Protein AF-A0A2R6BG88-F1 (afdb_monomer_lite)

Structure (mmCIF, N/CA/C/O backbone):
data_AF-A0A2R6BG88-F1
#
_entry.id   AF-A0A2R6BG88-F1
#
loop_
_atom_site.group_PDB
_atom_site.id
_atom_site.type_symbol
_atom_site.label_atom_id
_atom_site.label_alt_id
_atom_site.label_comp_id
_atom_site.label_asym_id
_atom_site.label_entity_id
_atom_site.label_seq_id
_atom_site.pdbx_PDB_ins_code
_atom_site.Cartn_x
_atom_site.Cartn_y
_atom_site.Cartn_z
_atom_site.occupancy
_atom_site.B_iso_or_equiv
_atom_site.auth_seq_id
_atom_site.auth_comp_id
_atom_site.auth_asym_id
_atom_site.auth_atom_id
_atom_site.pdbx_PDB_model_num
ATOM 1 N N . GLY A 1 1 ? 5.058 7.938 5.511 1.00 65.56 1 GLY A N 1
ATOM 2 C CA . GLY A 1 1 ? 4.082 7.471 4.508 1.00 65.56 1 GLY A CA 1
ATOM 3 C C . GLY A 1 1 ? 4.561 7.803 3.113 1.00 65.56 1 GLY A C 1
ATOM 4 O O . GLY A 1 1 ? 5.109 6.931 2.459 1.00 65.56 1 GLY A O 1
ATOM 5 N N . LEU A 1 2 ? 4.436 9.067 2.698 1.00 74.00 2 LEU A N 1
ATOM 6 C CA . LEU A 1 2 ? 4.851 9.522 1.364 1.00 74.00 2 LEU A CA 1
ATOM 7 C C . LEU A 1 2 ? 6.347 9.305 1.082 1.00 74.00 2 LEU A C 1
ATOM 9 O O . LEU A 1 2 ? 6.690 8.763 0.042 1.00 74.00 2 LEU A O 1
ATOM 13 N N . SER A 1 3 ? 7.223 9.651 2.032 1.00 81.00 3 SER A N 1
ATOM 14 C CA . SER A 1 3 ? 8.673 9.442 1.904 1.00 81.00 3 SER A CA 1
ATOM 15 C C . SER A 1 3 ? 9.033 7.980 1.636 1.00 81.00 3 SER A C 1
ATOM 17 O O . SER A 1 3 ? 9.751 7.699 0.690 1.00 81.00 3 SER A O 1
ATOM 19 N N . ILE A 1 4 ? 8.463 7.054 2.413 1.00 83.00 4 ILE A N 1
ATOM 20 C CA . ILE A 1 4 ? 8.649 5.605 2.243 1.00 83.00 4 ILE A CA 1
ATOM 21 C C . ILE A 1 4 ? 8.152 5.152 0.867 1.00 83.00 4 ILE A C 1
ATOM 23 O O . ILE A 1 4 ? 8.807 4.348 0.220 1.00 83.00 4 ILE A O 1
ATOM 27 N N . GLY A 1 5 ? 7.017 5.676 0.399 1.00 79.19 5 GLY A N 1
ATOM 28 C CA . GLY A 1 5 ? 6.473 5.285 -0.900 1.00 79.19 5 GLY A CA 1
ATOM 29 C C . GLY A 1 5 ? 7.275 5.796 -2.096 1.00 79.19 5 GLY A C 1
ATOM 30 O O . GLY A 1 5 ? 7.352 5.110 -3.110 1.00 79.19 5 GLY A O 1
ATOM 31 N N . LEU A 1 6 ? 7.892 6.973 -1.968 1.00 83.44 6 LEU A N 1
ATOM 32 C CA . LEU A 1 6 ? 8.732 7.563 -3.012 1.00 83.44 6 LEU A CA 1
ATOM 33 C C . LEU A 1 6 ? 10.145 6.975 -3.050 1.00 83.44 6 LEU A C 1
ATOM 35 O O . LEU A 1 6 ? 10.789 7.044 -4.089 1.00 83.44 6 LEU A O 1
ATOM 39 N N . THR A 1 7 ? 10.639 6.411 -1.946 1.00 90.62 7 THR A N 1
ATOM 40 C CA . THR A 1 7 ? 11.979 5.809 -1.894 1.00 90.62 7 THR A CA 1
ATOM 41 C C . THR A 1 7 ? 11.969 4.289 -1.995 1.00 90.62 7 THR A C 1
ATOM 43 O O . THR A 1 7 ? 13.024 3.701 -2.214 1.00 90.62 7 THR A O 1
ATOM 46 N N . ASN A 1 8 ? 10.813 3.632 -1.852 1.00 89.12 8 ASN A N 1
ATOM 47 C CA . ASN A 1 8 ? 10.720 2.180 -1.947 1.00 89.12 8 ASN A CA 1
ATOM 48 C C . ASN A 1 8 ? 10.847 1.717 -3.415 1.00 89.12 8 ASN A C 1
ATOM 50 O O . ASN A 1 8 ? 9.919 1.927 -4.205 1.00 89.12 8 ASN A O 1
ATOM 54 N N . PRO A 1 9 ? 11.941 1.025 -3.787 1.00 88.88 9 PRO A N 1
ATOM 55 C CA . PRO A 1 9 ? 12.185 0.618 -5.168 1.00 88.88 9 PRO A CA 1
ATOM 56 C C . PRO A 1 9 ? 11.136 -0.368 -5.695 1.00 88.88 9 PRO A C 1
ATOM 58 O O . PRO A 1 9 ? 10.808 -0.319 -6.877 1.00 88.88 9 PRO A O 1
ATOM 61 N N . LEU A 1 10 ? 10.553 -1.218 -4.840 1.00 88.94 10 LEU A N 1
ATOM 62 C CA . LEU A 1 10 ? 9.489 -2.145 -5.249 1.00 88.94 10 LEU A CA 1
ATOM 63 C C . LEU A 1 10 ? 8.203 -1.400 -5.608 1.00 88.94 10 LEU A C 1
ATOM 65 O O . LEU A 1 10 ? 7.522 -1.751 -6.568 1.00 88.94 10 LEU A O 1
ATOM 69 N N . GLN A 1 11 ? 7.886 -0.350 -4.852 1.00 87.25 11 GLN A N 1
ATOM 70 C CA . GLN A 1 11 ? 6.708 0.469 -5.107 1.00 87.25 11 GLN A CA 1
ATOM 71 C C . GLN A 1 11 ? 6.867 1.264 -6.404 1.00 87.25 11 GLN A C 1
ATOM 73 O O . GLN A 1 11 ? 5.954 1.271 -7.228 1.00 87.25 11 GLN A O 1
ATOM 78 N N . ILE A 1 12 ? 8.035 1.873 -6.622 1.00 89.81 12 ILE A N 1
ATOM 79 C CA . ILE A 1 12 ? 8.361 2.544 -7.888 1.00 89.81 12 ILE A CA 1
ATOM 80 C C . ILE A 1 12 ? 8.312 1.543 -9.050 1.00 89.81 12 ILE A C 1
ATOM 82 O O . ILE A 1 12 ? 7.666 1.806 -10.063 1.00 89.81 12 ILE A O 1
ATOM 86 N N . GLY A 1 13 ? 8.944 0.378 -8.890 1.00 90.81 13 GLY A N 1
ATOM 87 C CA . GLY A 1 13 ? 8.981 -0.675 -9.903 1.00 90.81 13 GLY A CA 1
ATOM 88 C C . GLY A 1 13 ? 7.591 -1.165 -10.300 1.00 90.81 13 GLY A C 1
ATOM 89 O O . GLY A 1 13 ? 7.321 -1.328 -11.487 1.00 90.81 13 GLY A O 1
ATOM 90 N N . TRP A 1 14 ? 6.676 -1.319 -9.340 1.00 89.81 14 TRP A N 1
ATOM 91 C CA . TRP A 1 14 ? 5.288 -1.683 -9.625 1.00 89.81 14 TRP A CA 1
ATOM 92 C C . TRP A 1 14 ? 4.577 -0.629 -10.481 1.00 89.81 14 TRP A C 1
ATOM 94 O O . TRP A 1 14 ? 3.915 -0.978 -11.457 1.00 89.81 14 TRP A O 1
ATOM 104 N N . TRP A 1 15 ? 4.747 0.658 -10.167 1.00 89.38 15 TRP A N 1
ATOM 105 C CA . TRP A 1 15 ? 4.162 1.741 -10.964 1.00 89.38 15 TRP A CA 1
ATOM 106 C C . TRP A 1 15 ? 4.737 1.810 -12.375 1.00 89.38 15 TRP A C 1
ATOM 108 O O . TRP A 1 15 ? 3.997 2.091 -13.313 1.00 89.38 15 TRP A O 1
ATOM 118 N N . LEU A 1 16 ? 6.025 1.522 -12.547 1.00 90.00 16 LEU A N 1
ATOM 119 C CA . LEU A 1 16 ? 6.624 1.430 -13.875 1.00 90.00 16 LEU A CA 1
ATOM 120 C C . LEU A 1 16 ? 6.084 0.218 -14.643 1.00 90.00 16 LEU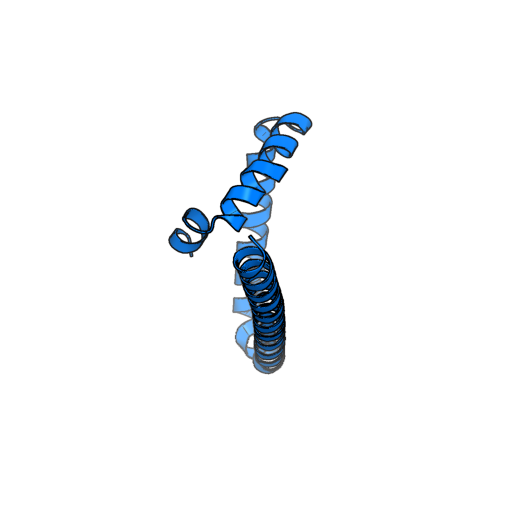 A C 1
ATOM 122 O O . LEU A 1 16 ? 5.657 0.362 -15.782 1.00 90.00 16 LEU A O 1
ATOM 126 N N . ALA A 1 17 ? 6.043 -0.960 -14.021 1.00 92.69 17 ALA A N 1
ATOM 127 C CA . ALA A 1 17 ? 5.606 -2.184 -14.686 1.00 92.69 17 ALA A CA 1
ATOM 128 C C . ALA A 1 17 ? 4.112 -2.156 -15.035 1.00 92.69 17 ALA A C 1
ATOM 130 O O . ALA A 1 17 ? 3.734 -2.402 -16.174 1.00 92.69 17 ALA A O 1
ATOM 131 N N . VAL A 1 18 ? 3.258 -1.841 -14.063 1.00 90.69 18 VAL A N 1
ATOM 132 C CA . VAL A 1 18 ? 1.799 -1.897 -14.217 1.00 90.69 18 VAL A CA 1
ATOM 133 C C . VAL A 1 18 ? 1.248 -0.569 -14.716 1.00 90.69 18 VAL A C 1
ATOM 135 O O . VAL A 1 18 ? 0.401 -0.547 -15.604 1.00 90.69 18 VAL A O 1
ATOM 138 N N . GLY A 1 19 ? 1.733 0.553 -14.183 1.00 88.44 19 GLY A N 1
ATOM 139 C CA . GLY A 1 19 ? 1.218 1.875 -14.535 1.00 88.44 19 GLY A CA 1
ATOM 140 C C . GLY A 1 19 ? 1.438 2.220 -16.005 1.00 88.44 19 GLY A C 1
ATOM 141 O O . GLY A 1 19 ? 0.512 2.713 -16.643 1.00 88.44 19 GLY A O 1
ATOM 142 N N . ILE A 1 20 ? 2.600 1.890 -16.580 1.00 90.00 20 ILE A N 1
ATOM 143 C CA . ILE A 1 20 ? 2.851 2.109 -18.015 1.00 90.00 20 ILE A CA 1
ATOM 144 C C . ILE A 1 20 ? 1.877 1.283 -18.868 1.00 90.00 20 ILE A C 1
ATOM 146 O O . ILE A 1 20 ? 1.307 1.806 -19.825 1.00 90.00 20 ILE A O 1
ATOM 150 N N . THR A 1 21 ? 1.626 0.022 -18.501 1.00 92.56 21 THR A N 1
ATOM 151 C CA . THR A 1 21 ? 0.649 -0.829 -19.200 1.00 92.56 21 THR A CA 1
ATOM 152 C C . THR A 1 21 ? -0.779 -0.299 -19.068 1.00 92.56 21 THR A C 1
ATOM 154 O O . THR A 1 21 ? -1.545 -0.326 -20.025 1.00 92.56 21 THR A O 1
ATOM 157 N N . LEU A 1 22 ? -1.163 0.231 -17.909 1.00 91.56 22 LEU A N 1
ATOM 158 C CA . LEU A 1 22 ? -2.490 0.826 -17.736 1.00 91.56 22 LEU A CA 1
ATOM 159 C C . LEU A 1 22 ? -2.664 2.091 -18.585 1.00 91.56 22 LEU A C 1
ATOM 161 O O . LEU A 1 22 ? -3.729 2.286 -19.169 1.00 91.56 22 LEU A O 1
ATOM 165 N N . VAL A 1 23 ? -1.616 2.912 -18.716 1.00 92.44 23 VAL A N 1
ATOM 166 C CA . VAL A 1 23 ? -1.632 4.075 -19.615 1.00 92.44 23 VAL A CA 1
ATOM 167 C C . VAL A 1 23 ? -1.744 3.645 -21.078 1.00 92.44 23 VAL A C 1
ATOM 169 O O . VAL A 1 23 ? -2.465 4.295 -21.832 1.00 92.44 23 VAL A O 1
ATOM 172 N N . SER A 1 24 ? -1.082 2.564 -21.500 1.00 91.81 24 SER A N 1
ATOM 173 C CA . SER A 1 24 ? -1.192 2.098 -22.889 1.00 91.81 24 SER A CA 1
ATOM 174 C C . SER A 1 24 ? -2.572 1.520 -23.219 1.00 91.81 24 SER A C 1
ATOM 176 O O . SER A 1 24 ? -3.039 1.686 -24.343 1.00 91.81 24 SER A O 1
ATOM 178 N N . LEU A 1 25 ? -3.240 0.885 -22.251 1.00 93.50 25 LEU A N 1
ATOM 179 C CA . LEU A 1 25 ? -4.565 0.285 -22.437 1.00 93.50 25 LEU A CA 1
ATOM 180 C C . LEU A 1 25 ? -5.713 1.298 -22.340 1.00 93.50 25 LEU A C 1
ATOM 182 O O . LEU A 1 25 ? -6.672 1.217 -23.105 1.00 93.50 25 LEU A O 1
ATOM 186 N N . PHE A 1 26 ? -5.637 2.233 -21.392 1.00 91.88 26 PHE A N 1
ATOM 187 C CA . PHE A 1 26 ? -6.760 3.104 -21.020 1.00 91.88 26 PHE A CA 1
ATOM 188 C C . PHE A 1 26 ? -6.465 4.599 -21.209 1.00 91.88 26 PHE A C 1
ATOM 190 O O . PHE A 1 26 ? -7.310 5.449 -20.915 1.00 91.88 26 PHE A O 1
ATOM 197 N N . GLY A 1 27 ? -5.270 4.943 -21.692 1.00 90.94 27 GLY A N 1
ATOM 198 C CA . GLY A 1 27 ? -4.802 6.320 -21.792 1.00 90.94 27 GLY A CA 1
ATOM 199 C C . GLY A 1 27 ? -4.491 6.949 -20.429 1.00 90.94 27 GLY A C 1
ATOM 200 O O . GLY A 1 27 ? -4.585 6.330 -19.369 1.00 90.94 27 GLY A O 1
ATOM 201 N N . TYR A 1 28 ? -4.137 8.234 -20.440 1.00 88.44 28 TYR A N 1
ATOM 202 C CA . TYR A 1 28 ? -3.795 8.974 -19.219 1.00 88.44 28 TYR A CA 1
ATOM 203 C C . TYR A 1 28 ? -4.999 9.214 -18.291 1.00 88.44 28 TYR A C 1
ATOM 205 O O . TYR A 1 28 ? -4.822 9.429 -17.092 1.00 88.44 28 TYR A O 1
ATOM 213 N N . TYR A 1 29 ? -6.229 9.133 -18.811 1.00 90.06 29 TYR A N 1
ATOM 214 C CA . TYR A 1 29 ? -7.453 9.304 -18.024 1.00 90.06 29 TYR A CA 1
ATOM 215 C C . TYR A 1 29 ? -7.670 8.201 -16.983 1.00 90.06 29 TYR A C 1
ATOM 217 O O . TYR A 1 29 ? -8.358 8.445 -15.989 1.00 90.06 29 TYR A O 1
ATOM 225 N N . PHE A 1 30 ? -7.043 7.028 -17.149 1.00 90.75 30 PHE A N 1
ATOM 226 C CA . PHE A 1 30 ? -7.103 5.954 -16.153 1.00 90.75 30 PHE A CA 1
ATOM 227 C C . PHE A 1 30 ? -6.676 6.459 -14.767 1.00 90.75 30 PHE A C 1
ATOM 229 O O . PHE A 1 30 ? -7.287 6.091 -13.765 1.00 90.75 30 PHE A O 1
ATOM 236 N N . ALA A 1 31 ? -5.661 7.330 -14.716 1.00 89.75 31 ALA A N 1
ATOM 237 C CA . ALA A 1 31 ? -5.096 7.829 -13.472 1.00 89.75 31 ALA A CA 1
ATOM 238 C C . ALA A 1 31 ? -6.155 8.559 -12.637 1.00 89.75 31 ALA A C 1
ATOM 240 O O . ALA A 1 31 ? -6.230 8.355 -11.428 1.00 89.75 31 ALA A O 1
ATOM 241 N N . LEU A 1 32 ? -7.025 9.351 -13.272 1.00 92.56 32 LEU A N 1
ATOM 242 C CA . LEU A 1 32 ? -8.087 10.073 -12.569 1.00 92.56 32 LEU A CA 1
ATOM 243 C C . LEU A 1 32 ? -9.071 9.109 -11.903 1.00 92.56 32 LEU A C 1
ATOM 245 O O . LEU A 1 32 ? -9.367 9.263 -10.720 1.00 92.56 32 LEU A O 1
ATOM 249 N N . GLY A 1 33 ? -9.540 8.091 -12.628 1.00 92.31 33 GLY A N 1
ATOM 250 C CA . GLY A 1 33 ? -10.444 7.075 -12.081 1.00 92.31 33 GLY A CA 1
ATOM 251 C C . GLY A 1 33 ? -9.781 6.226 -10.995 1.00 92.31 33 GLY A C 1
ATOM 252 O O . GLY A 1 33 ? -10.350 6.007 -9.929 1.00 92.31 33 GLY A O 1
ATOM 253 N N . PHE A 1 34 ? -8.542 5.800 -11.230 1.00 91.06 34 PHE A N 1
ATOM 254 C CA . PHE A 1 34 ? -7.799 4.958 -10.299 1.00 91.06 34 PHE A CA 1
ATOM 255 C C . PHE A 1 34 ? -7.491 5.684 -8.985 1.00 91.06 34 PHE A C 1
ATOM 257 O O . PHE A 1 34 ? -7.811 5.186 -7.903 1.00 91.06 34 PHE A O 1
ATOM 264 N N . PHE A 1 35 ? -6.917 6.888 -9.060 1.00 91.69 35 PHE A N 1
ATOM 265 C CA . PHE A 1 35 ? -6.571 7.657 -7.867 1.00 91.69 35 PHE A CA 1
ATOM 266 C C . PHE A 1 35 ? -7.806 8.186 -7.138 1.00 91.69 35 PHE A C 1
ATOM 268 O O . PHE A 1 35 ? -7.802 8.195 -5.908 1.00 91.69 35 PHE A O 1
ATOM 275 N N . SER A 1 36 ? -8.875 8.566 -7.849 1.00 95.12 36 SER A N 1
ATOM 276 C CA . SER A 1 36 ? -10.140 8.924 -7.191 1.00 95.12 36 SER A CA 1
ATOM 277 C C . SER A 1 36 ? -10.759 7.729 -6.471 1.00 95.12 36 SER A C 1
ATOM 279 O O . SER A 1 36 ? -11.147 7.874 -5.318 1.00 95.12 36 SER A O 1
ATOM 281 N N . GLY A 1 37 ? -10.758 6.537 -7.074 1.00 94.81 37 GLY A N 1
ATOM 282 C CA . GLY A 1 37 ? -11.220 5.309 -6.425 1.00 94.81 37 GLY A CA 1
ATOM 283 C C . GLY A 1 37 ? -10.445 4.984 -5.145 1.00 94.81 37 GLY A C 1
ATOM 284 O O . GLY A 1 37 ? -11.056 4.714 -4.109 1.00 94.81 37 GLY A O 1
ATOM 285 N N . ILE A 1 38 ? -9.109 5.084 -5.177 1.00 93.38 38 ILE A N 1
ATOM 286 C CA . ILE A 1 38 ? -8.269 4.924 -3.977 1.00 93.38 38 ILE A CA 1
ATOM 287 C C . ILE A 1 38 ? -8.633 5.968 -2.922 1.00 93.38 38 ILE A C 1
ATOM 289 O O . ILE A 1 38 ? -8.817 5.620 -1.755 1.00 93.38 38 ILE A O 1
ATOM 293 N N . LEU A 1 39 ? -8.741 7.239 -3.315 1.00 95.38 39 LEU A N 1
ATOM 294 C CA . LEU A 1 39 ? -9.058 8.325 -2.393 1.00 95.38 39 LEU A CA 1
ATOM 295 C C . LEU A 1 39 ? -10.422 8.099 -1.731 1.00 95.38 39 LEU A C 1
ATOM 297 O O . LEU A 1 39 ? -10.527 8.156 -0.507 1.00 95.38 39 LEU A O 1
ATOM 301 N N . SER A 1 40 ? -11.446 7.784 -2.525 1.00 96.81 40 SER A N 1
ATOM 302 C CA . SER A 1 40 ? -12.786 7.460 -2.043 1.00 96.81 40 SER A CA 1
ATOM 303 C C . SER A 1 40 ? -12.750 6.289 -1.069 1.00 96.81 40 SER A C 1
ATOM 305 O O . SER A 1 40 ? -13.288 6.405 0.027 1.00 96.81 40 SER A O 1
ATOM 307 N N . TRP A 1 41 ? -12.059 5.199 -1.408 1.00 95.56 41 TRP A N 1
ATOM 308 C CA . TRP A 1 41 ? -11.940 4.041 -0.525 1.00 95.56 41 TRP A CA 1
ATOM 309 C C . TRP A 1 41 ? -11.284 4.390 0.815 1.00 95.56 41 TRP A C 1
ATOM 311 O O . TRP A 1 41 ? -11.828 4.066 1.871 1.00 95.56 41 TRP A O 1
ATOM 321 N N . VAL A 1 42 ? -10.146 5.089 0.790 1.00 93.44 42 VAL A N 1
ATOM 322 C CA . VAL A 1 42 ? -9.410 5.479 2.003 1.00 93.44 42 VAL A CA 1
ATOM 323 C C 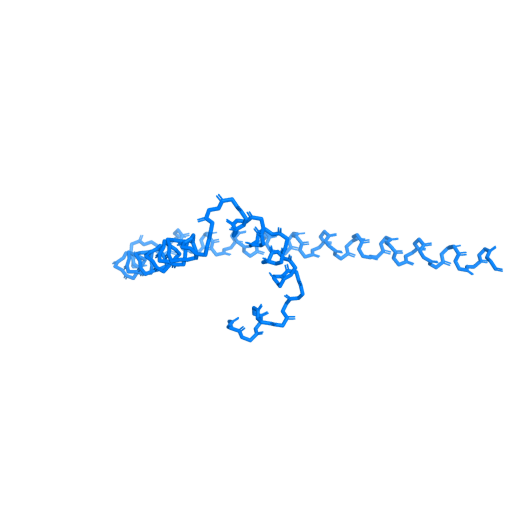. VAL A 1 42 ? -10.261 6.380 2.896 1.00 93.44 42 VAL A C 1
ATOM 325 O O . VAL A 1 42 ? -10.320 6.157 4.108 1.00 93.44 42 VAL A O 1
ATOM 328 N N . LEU A 1 43 ? -10.940 7.373 2.317 1.00 95.50 43 LEU A N 1
ATOM 329 C CA . LEU A 1 43 ? -11.794 8.295 3.065 1.00 95.50 43 LEU A CA 1
ATOM 330 C C . LEU A 1 43 ? -13.026 7.586 3.634 1.00 95.50 43 LEU A C 1
ATOM 332 O O . LEU A 1 43 ? -13.295 7.707 4.831 1.00 95.50 43 LEU A O 1
ATOM 336 N N . SER A 1 44 ? -13.742 6.811 2.816 1.00 93.62 44 SER A N 1
ATOM 337 C CA . SER A 1 44 ? -14.927 6.064 3.247 1.00 93.62 44 SER A CA 1
ATOM 338 C C . SER A 1 44 ? -14.589 5.061 4.344 1.00 93.62 44 SER A C 1
ATOM 340 O O . SER A 1 44 ? -15.272 5.021 5.368 1.00 93.62 44 SER A O 1
ATOM 342 N N . PHE A 1 45 ? -13.508 4.296 4.183 1.00 88.56 45 PHE A N 1
ATOM 343 C CA . PHE A 1 45 ? -13.065 3.347 5.199 1.00 88.56 45 PHE A CA 1
ATOM 344 C C . PHE A 1 45 ? -12.693 4.055 6.505 1.00 88.56 45 PHE A C 1
ATOM 346 O O . PHE A 1 45 ? -13.162 3.657 7.571 1.00 88.56 45 PHE A O 1
ATOM 353 N N . SER A 1 46 ? -11.902 5.130 6.434 1.00 89.19 46 SER A N 1
ATOM 354 C CA . SER A 1 46 ? -11.478 5.888 7.620 1.00 89.19 46 SER A CA 1
ATOM 355 C C . SER A 1 46 ? -12.671 6.489 8.363 1.00 89.19 46 SER A C 1
ATOM 357 O O . S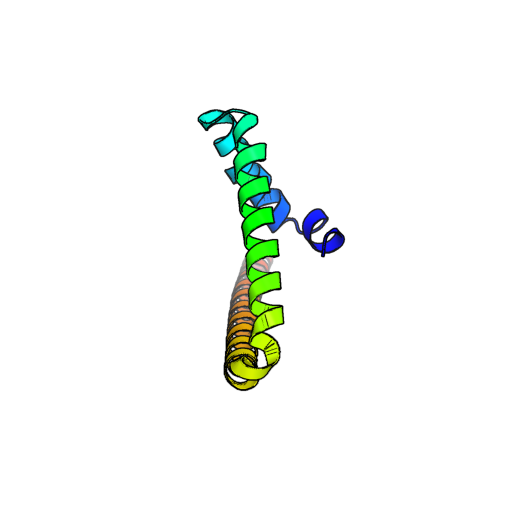ER A 1 46 ? -12.738 6.429 9.593 1.00 89.19 46 SER A O 1
ATOM 359 N N . TYR A 1 47 ? -13.642 7.021 7.621 1.00 91.75 47 TYR A N 1
ATOM 360 C CA . TYR A 1 47 ? -14.872 7.567 8.180 1.00 91.75 47 TYR A CA 1
ATOM 361 C C . TYR A 1 47 ? -15.683 6.495 8.916 1.00 91.75 47 TYR A C 1
ATOM 363 O O . TYR A 1 47 ? -15.976 6.654 10.103 1.00 91.75 47 TYR A O 1
ATOM 371 N N . VAL A 1 48 ? -15.968 5.366 8.261 1.00 88.88 48 VAL A N 1
ATOM 372 C CA . VAL A 1 48 ? -16.706 4.249 8.873 1.00 88.88 48 VAL A CA 1
ATOM 373 C C . VAL A 1 48 ? -15.958 3.700 10.093 1.00 88.88 48 VAL A C 1
ATOM 375 O O . VAL A 1 48 ? -16.556 3.502 11.151 1.00 88.88 48 VAL A O 1
ATOM 378 N N . ALA A 1 49 ? -14.642 3.519 9.999 1.00 85.25 49 ALA A N 1
ATOM 379 C CA . ALA A 1 49 ? -13.829 3.052 11.118 1.00 85.25 49 ALA A CA 1
ATOM 380 C C . ALA A 1 49 ? -13.890 4.013 12.320 1.00 85.25 49 ALA A C 1
ATOM 382 O O . ALA A 1 49 ? -13.970 3.561 13.465 1.00 85.25 49 ALA A O 1
ATOM 383 N N . SER A 1 50 ? -13.908 5.329 12.079 1.00 84.88 50 SER A N 1
ATOM 384 C CA . SER A 1 50 ? -14.019 6.333 13.145 1.00 84.88 50 SER A CA 1
ATOM 385 C C . SER A 1 50 ? -15.375 6.297 13.862 1.00 84.88 50 SER A C 1
ATOM 387 O O . SER A 1 50 ? -15.416 6.390 15.090 1.00 84.88 50 SER A O 1
ATOM 389 N N . LEU A 1 51 ? -16.465 6.068 13.122 1.00 85.56 51 LEU A N 1
ATOM 390 C CA . LEU A 1 51 ? -17.830 5.962 13.651 1.00 85.56 51 LEU A CA 1
ATOM 391 C C . LEU A 1 51 ? -18.007 4.744 14.561 1.00 85.56 51 LEU A C 1
ATOM 393 O O . LEU A 1 51 ? -18.624 4.829 15.623 1.00 85.56 51 LEU A O 1
ATOM 397 N N . PHE A 1 52 ? -17.448 3.602 14.164 1.00 82.50 52 PHE A N 1
ATOM 398 C CA . PHE A 1 52 ? -17.627 2.336 14.877 1.00 82.50 52 PHE A CA 1
ATOM 399 C C . PHE A 1 52 ? -16.460 1.979 15.804 1.00 82.50 52 PHE A C 1
ATOM 401 O O . PHE A 1 52 ? -16.431 0.873 16.354 1.00 82.50 52 PHE A O 1
ATOM 408 N N . ARG A 1 53 ? -15.541 2.925 16.047 1.00 70.69 53 ARG A N 1
ATOM 409 C CA . ARG A 1 53 ? -14.333 2.759 16.873 1.00 70.69 53 ARG A CA 1
ATOM 410 C C . ARG A 1 53 ? -14.587 1.996 18.172 1.00 70.69 53 ARG A C 1
ATOM 412 O O . ARG A 1 53 ? -13.831 1.088 18.496 1.00 70.69 53 ARG A O 1
ATOM 419 N N . PHE A 1 54 ? -15.631 2.362 18.918 1.00 68.56 54 PHE A N 1
ATOM 420 C CA . PHE A 1 54 ? -15.910 1.782 20.237 1.00 68.56 54 PHE A CA 1
ATOM 421 C C . PHE A 1 54 ? -16.600 0.412 20.174 1.00 68.56 54 PHE A C 1
ATOM 423 O O . PHE A 1 54 ? -16.361 -0.421 21.043 1.00 68.56 54 PHE A O 1
ATOM 430 N N . ARG A 1 55 ? -17.401 0.139 19.134 1.00 73.44 55 ARG A N 1
ATOM 431 C CA . ARG A 1 55 ? -18.050 -1.174 18.938 1.00 73.44 55 ARG A CA 1
ATOM 432 C C . ARG A 1 55 ? -17.100 -2.224 18.363 1.00 73.44 55 ARG A C 1
ATOM 434 O O . ARG A 1 55 ? -17.321 -3.412 18.556 1.00 73.44 55 ARG A O 1
ATOM 441 N N . LEU A 1 56 ? -16.042 -1.793 17.679 1.00 74.62 56 LEU A N 1
ATOM 442 C CA . LEU A 1 56 ? -15.104 -2.672 16.982 1.00 74.62 56 LEU A CA 1
ATOM 443 C C . LEU A 1 56 ? -13.786 -2.891 17.734 1.00 74.62 56 LEU A C 1
ATOM 445 O O . LEU A 1 56 ? -12.886 -3.496 17.171 1.00 74.62 56 LEU A 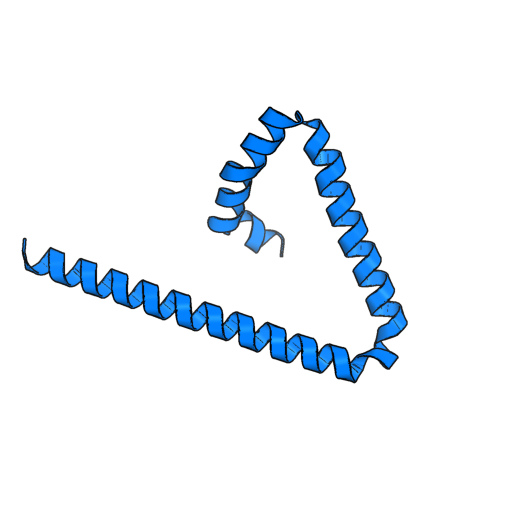O 1
ATOM 449 N N . LEU A 1 57 ? -13.642 -2.454 18.992 1.00 73.75 57 LEU A N 1
ATOM 450 C CA . LEU A 1 57 ? -12.365 -2.535 19.728 1.00 73.75 57 LEU A CA 1
ATOM 451 C C . LEU A 1 57 ? -11.766 -3.953 19.775 1.00 73.75 57 LEU A C 1
ATOM 453 O O . LEU A 1 57 ? -10.557 -4.112 19.608 1.00 73.75 57 LEU A O 1
ATOM 457 N N . GLY A 1 58 ? -12.598 -4.981 19.979 1.00 77.69 58 GLY A N 1
ATOM 458 C CA . GLY A 1 58 ? -12.153 -6.380 19.976 1.00 77.69 58 GLY A CA 1
ATOM 459 C C . GLY A 1 58 ? -11.690 -6.846 18.593 1.00 77.69 58 GLY A C 1
ATOM 460 O O . GLY A 1 58 ? -10.600 -7.398 18.456 1.00 77.69 58 GLY A O 1
ATOM 461 N N . VAL A 1 59 ? -12.479 -6.542 17.557 1.00 82.88 59 VAL A N 1
ATOM 462 C CA . VAL A 1 59 ? -12.167 -6.874 16.157 1.00 82.88 59 VAL A CA 1
ATOM 463 C C . VAL A 1 59 ? -10.913 -6.136 15.690 1.00 82.88 59 VAL A C 1
ATOM 465 O O . VAL A 1 59 ? -10.039 -6.739 15.082 1.00 82.88 59 VAL A O 1
ATOM 468 N N . PHE A 1 60 ? -10.772 -4.858 16.038 1.00 82.12 60 PHE A N 1
ATOM 469 C CA . PHE A 1 60 ? -9.611 -4.039 15.710 1.00 82.12 60 PHE A CA 1
ATOM 470 C C . PHE A 1 60 ? -8.323 -4.639 16.280 1.00 82.12 60 PHE A C 1
ATOM 472 O O . PHE A 1 60 ? -7.346 -4.798 15.554 1.00 82.12 60 PHE A O 1
ATOM 479 N N . ARG A 1 61 ? -8.330 -5.051 17.557 1.00 84.69 61 ARG A N 1
ATOM 480 C CA . ARG A 1 61 ? -7.172 -5.719 18.175 1.00 84.69 61 ARG A CA 1
ATOM 481 C C . ARG A 1 61 ? -6.827 -7.033 17.474 1.00 84.69 61 ARG A C 1
ATOM 483 O O . ARG A 1 61 ? -5.653 -7.269 17.201 1.00 84.69 61 ARG A O 1
ATOM 490 N N . ALA A 1 62 ? -7.828 -7.854 17.158 1.00 89.12 62 ALA A N 1
ATOM 491 C CA . ALA A 1 62 ? -7.620 -9.113 16.446 1.00 89.12 62 ALA A CA 1
ATOM 492 C C . ALA A 1 62 ? -7.034 -8.887 15.042 1.00 89.12 62 ALA A C 1
ATOM 494 O O . ALA A 1 62 ? -6.052 -9.529 14.677 1.00 89.12 62 ALA A O 1
ATOM 495 N N . VAL A 1 63 ? -7.575 -7.927 14.286 1.00 88.19 63 VAL A N 1
ATOM 496 C CA . VAL A 1 63 ? -7.083 -7.557 12.950 1.00 88.19 63 VAL A CA 1
ATOM 497 C C . VAL A 1 63 ? -5.661 -7.008 13.019 1.00 88.19 63 VAL A C 1
ATOM 499 O O . VAL A 1 63 ? -4.836 -7.382 12.187 1.00 88.19 63 VAL A O 1
ATOM 502 N N . CYS A 1 64 ? -5.335 -6.175 14.011 1.00 89.00 64 CYS A N 1
ATOM 503 C CA . CYS A 1 64 ? -3.974 -5.676 14.204 1.00 89.00 64 CYS A CA 1
ATOM 504 C C . CYS A 1 64 ? -2.990 -6.812 14.494 1.00 89.00 64 CYS A C 1
ATOM 506 O O . CYS A 1 64 ? -1.925 -6.852 13.881 1.00 89.00 64 CYS A O 1
ATOM 508 N N . LEU A 1 65 ? -3.342 -7.743 15.387 1.00 93.88 65 LEU A N 1
ATOM 509 C CA . LEU A 1 65 ? -2.476 -8.873 15.719 1.00 93.88 65 LEU A CA 1
ATOM 510 C C . LEU A 1 65 ? -2.287 -9.807 14.519 1.00 93.88 65 LEU A C 1
ATOM 512 O O . LEU A 1 65 ? -1.159 -10.187 14.219 1.00 93.88 65 LEU A O 1
ATOM 516 N N . ALA A 1 66 ? -3.366 -10.123 13.801 1.00 94.81 66 ALA A N 1
ATOM 517 C CA . ALA A 1 66 ? -3.307 -10.931 12.587 1.00 94.81 66 ALA A CA 1
ATOM 518 C C . ALA A 1 66 ? -2.451 -10.255 11.504 1.00 94.81 66 ALA A C 1
ATOM 520 O O . ALA A 1 66 ? -1.556 -10.882 10.945 1.00 94.81 66 ALA A O 1
ATOM 521 N N . SER A 1 67 ? -2.661 -8.957 11.262 1.00 93.12 67 SER A N 1
ATOM 522 C CA . SER A 1 67 ? -1.865 -8.176 10.304 1.00 93.12 67 SER A CA 1
ATOM 523 C C . SER A 1 67 ? -0.383 -8.170 10.679 1.00 93.12 67 SER A C 1
ATOM 525 O O . SER A 1 67 ? 0.469 -8.404 9.825 1.00 93.12 67 SER A O 1
ATOM 527 N N . ALA A 1 68 ? -0.068 -7.949 11.958 1.00 94.31 68 ALA A N 1
ATOM 528 C CA . ALA A 1 68 ? 1.303 -7.967 12.453 1.00 94.31 68 ALA A CA 1
ATOM 529 C C . ALA A 1 68 ? 1.950 -9.352 12.300 1.00 94.31 68 ALA A C 1
ATOM 531 O O . ALA A 1 68 ? 3.087 -9.445 11.845 1.00 94.31 68 ALA A O 1
ATOM 532 N N . ALA A 1 69 ? 1.223 -10.426 12.619 1.00 97.12 69 ALA A N 1
ATOM 533 C CA . ALA A 1 69 ? 1.706 -11.794 12.456 1.00 97.12 69 ALA A CA 1
ATOM 534 C C . ALA A 1 69 ? 2.015 -12.117 10.987 1.00 97.12 69 ALA A C 1
ATOM 536 O O . ALA A 1 69 ? 3.073 -12.668 10.691 1.00 97.12 69 ALA A O 1
ATOM 537 N N . VAL A 1 70 ? 1.140 -11.715 10.061 1.00 96.88 70 VAL A N 1
ATOM 538 C CA . VAL A 1 70 ? 1.363 -11.882 8.617 1.00 96.88 70 VAL A CA 1
ATOM 539 C C . VAL A 1 70 ? 2.597 -11.100 8.163 1.00 96.88 70 VAL A C 1
ATOM 541 O O . VAL A 1 70 ? 3.462 -11.662 7.496 1.00 96.88 70 VAL A O 1
ATOM 544 N N . LEU A 1 71 ? 2.733 -9.833 8.568 1.00 94.75 71 LEU A N 1
ATOM 545 C CA . LEU A 1 71 ? 3.910 -9.012 8.253 1.00 94.75 71 LEU A CA 1
ATOM 546 C C . LEU A 1 71 ? 5.212 -9.642 8.770 1.00 94.75 71 LEU A C 1
ATOM 548 O O . LEU A 1 71 ? 6.207 -9.672 8.045 1.00 94.75 71 LEU A O 1
ATOM 552 N N . LEU A 1 72 ? 5.208 -10.184 9.991 1.00 96.88 72 LEU A N 1
ATOM 553 C CA . LEU A 1 72 ? 6.362 -10.882 10.564 1.00 96.88 72 LEU A CA 1
ATOM 554 C C . LEU A 1 72 ? 6.680 -12.178 9.815 1.00 96.88 72 LEU A C 1
ATOM 556 O O . LEU A 1 72 ? 7.850 -12.447 9.548 1.00 96.88 72 LEU A O 1
ATOM 560 N N . ALA A 1 73 ? 5.663 -12.950 9.428 1.00 97.25 73 ALA A N 1
ATOM 561 C CA . ALA A 1 73 ? 5.844 -14.169 8.646 1.00 97.25 73 ALA A CA 1
ATOM 562 C C . ALA A 1 73 ? 6.482 -13.870 7.280 1.00 97.25 73 ALA A C 1
ATOM 564 O O . ALA A 1 73 ? 7.475 -14.499 6.917 1.00 97.25 73 ALA A O 1
ATOM 565 N N . PHE A 1 74 ? 5.981 -12.859 6.562 1.00 95.12 74 PHE A N 1
ATOM 566 C CA . PHE A 1 74 ? 6.590 -12.410 5.307 1.00 95.12 74 PHE A CA 1
ATOM 567 C C . PHE A 1 74 ? 8.017 -11.904 5.513 1.00 95.12 74 PHE A C 1
ATOM 569 O O . PHE A 1 74 ? 8.901 -12.233 4.728 1.00 95.12 74 PHE A O 1
ATOM 576 N N . THR A 1 75 ? 8.266 -11.151 6.586 1.00 95.06 75 THR A N 1
ATOM 577 C CA . THR A 1 75 ? 9.619 -10.681 6.921 1.00 95.06 75 THR A CA 1
ATOM 578 C C . THR A 1 75 ? 10.577 -11.858 7.116 1.00 95.06 75 THR A C 1
ATOM 580 O O . THR A 1 75 ? 11.660 -11.867 6.535 1.00 95.06 75 THR A O 1
ATOM 583 N N . GLY A 1 76 ? 10.169 -12.877 7.880 1.00 96.12 76 GLY A N 1
ATOM 584 C CA . GLY A 1 76 ? 10.959 -14.092 8.082 1.00 96.12 76 GLY A CA 1
ATOM 585 C C . GLY A 1 76 ? 11.212 -14.858 6.781 1.00 96.12 76 GLY A C 1
ATOM 586 O O . GLY A 1 76 ? 12.341 -15.274 6.530 1.00 96.12 76 GLY A O 1
ATOM 587 N N . PHE A 1 77 ? 10.192 -14.983 5.928 1.00 96.00 77 PHE A N 1
ATOM 588 C CA . PHE A 1 77 ? 10.310 -15.623 4.618 1.00 96.00 77 PHE A CA 1
ATOM 589 C C . PHE A 1 77 ? 11.332 -14.915 3.714 1.00 96.00 77 PHE A C 1
ATOM 591 O O . PHE A 1 77 ? 12.251 -15.554 3.206 1.00 96.00 77 PHE A O 1
ATOM 598 N N . PHE A 1 78 ? 11.238 -13.590 3.565 1.00 92.31 78 PHE A N 1
ATOM 599 C CA . PHE A 1 78 ? 12.183 -12.835 2.736 1.00 92.31 78 PHE A CA 1
ATOM 600 C C . PHE A 1 78 ? 13.614 -12.868 3.282 1.00 92.31 78 PHE A C 1
ATOM 602 O O . PHE A 1 78 ? 14.562 -12.922 2.501 1.00 92.31 78 PHE A O 1
ATOM 609 N N . LEU A 1 79 ? 13.788 -12.862 4.608 1.00 95.31 79 LEU A N 1
ATOM 610 C CA . LEU A 1 79 ? 15.107 -13.023 5.223 1.00 95.31 79 LEU A CA 1
ATOM 611 C C . LEU A 1 79 ? 15.699 -14.406 4.942 1.00 95.31 79 LEU A C 1
ATOM 613 O O . LEU A 1 79 ? 16.884 -14.504 4.633 1.00 95.31 79 LEU A O 1
ATOM 617 N N . TYR A 1 80 ? 14.888 -15.462 5.020 1.00 96.31 80 TYR A N 1
ATOM 618 C CA . TYR A 1 80 ? 15.327 -16.819 4.700 1.00 96.31 80 TYR A CA 1
ATOM 619 C C . TYR A 1 80 ? 15.801 -16.938 3.244 1.00 96.31 80 TYR A C 1
ATOM 621 O O . TYR A 1 80 ? 16.911 -17.414 3.000 1.00 96.31 80 TYR A O 1
ATOM 629 N N . GLU A 1 81 ? 15.010 -16.433 2.295 1.00 94.62 81 GLU A N 1
ATOM 630 C CA . GLU A 1 81 ? 15.370 -16.404 0.870 1.00 94.62 81 GLU A CA 1
ATOM 631 C C . GLU A 1 81 ? 16.661 -15.611 0.621 1.00 94.62 81 GLU A C 1
ATOM 633 O O . GLU A 1 81 ? 17.574 -16.081 -0.062 1.00 94.62 81 GLU A O 1
ATOM 638 N N . LEU A 1 82 ? 16.794 -14.431 1.237 1.00 93.88 82 LEU A N 1
ATOM 639 C CA . LEU A 1 82 ? 17.993 -13.600 1.118 1.00 93.88 82 LEU A CA 1
ATOM 640 C C . LEU A 1 82 ? 19.251 -14.330 1.611 1.00 93.88 82 LEU A C 1
ATOM 642 O O . LEU A 1 82 ? 20.289 -14.293 0.949 1.00 93.88 82 LEU A O 1
ATOM 646 N N . LEU A 1 83 ? 19.171 -15.013 2.755 1.00 95.44 83 LEU A N 1
ATOM 647 C CA . LEU A 1 83 ? 20.289 -15.792 3.293 1.00 95.44 83 LEU A CA 1
ATOM 648 C C . LEU A 1 83 ? 20.653 -16.971 2.380 1.00 95.44 83 LEU A C 1
ATOM 650 O O . LEU A 1 83 ? 21.839 -17.253 2.190 1.00 95.44 83 LEU A O 1
ATOM 654 N N . GLY A 1 84 ? 19.656 -17.630 1.784 1.00 95.12 84 GLY A N 1
ATOM 655 C CA . GLY A 1 84 ? 19.863 -18.676 0.780 1.00 95.12 84 GLY A CA 1
ATOM 656 C C . GLY A 1 84 ? 20.619 -18.161 -0.447 1.00 95.12 84 GLY A C 1
ATOM 657 O O . GLY A 1 84 ? 21.611 -18.767 -0.861 1.00 95.12 84 GLY A O 1
ATOM 658 N N . LEU A 1 85 ? 20.211 -17.004 -0.972 1.00 93.94 85 LEU A N 1
ATOM 659 C CA . LEU A 1 85 ? 20.863 -16.345 -2.106 1.00 93.94 85 LEU A CA 1
ATOM 660 C C . LEU A 1 85 ? 22.309 -15.940 -1.793 1.00 93.94 85 LEU A C 1
ATOM 662 O O . LEU A 1 85 ? 23.205 -16.191 -2.600 1.00 93.94 85 LEU A O 1
ATOM 666 N N . ILE A 1 86 ? 22.563 -15.372 -0.610 1.00 94.12 86 ILE A N 1
ATOM 667 C CA . ILE A 1 86 ? 23.920 -15.008 -0.172 1.00 94.12 86 ILE A CA 1
ATOM 668 C C . ILE A 1 86 ? 24.804 -16.256 -0.062 1.00 94.12 86 ILE A C 1
ATOM 670 O O . ILE A 1 86 ? 25.941 -16.254 -0.536 1.00 94.12 86 ILE A O 1
ATOM 674 N N . ARG A 1 87 ? 24.287 -17.344 0.523 1.00 92.81 87 ARG A N 1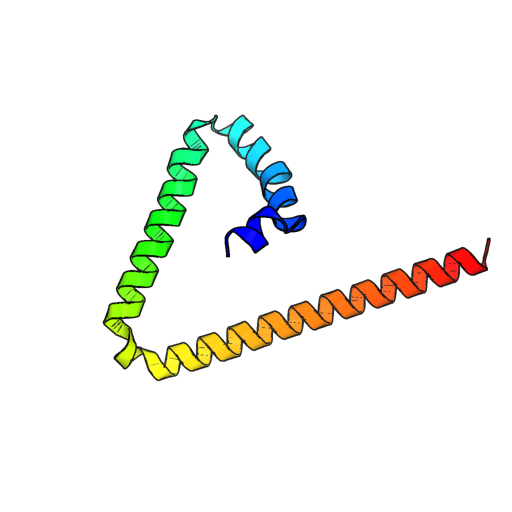
ATOM 675 C CA . ARG A 1 87 ? 25.025 -18.609 0.641 1.00 92.81 87 ARG A CA 1
ATOM 676 C C . ARG A 1 87 ? 25.380 -19.185 -0.730 1.00 92.81 8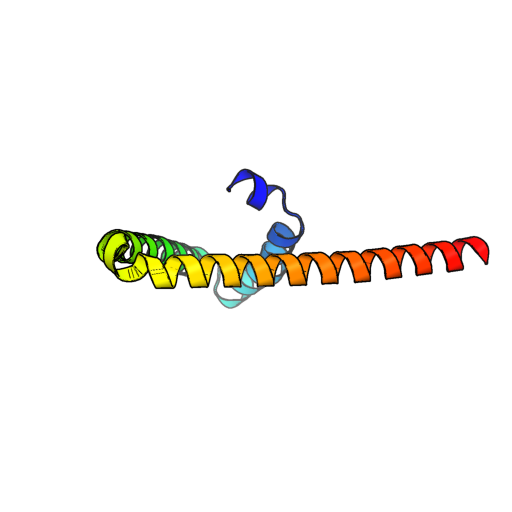7 ARG A C 1
ATOM 678 O O . ARG A 1 87 ? 26.509 -19.635 -0.921 1.00 92.81 87 ARG A O 1
ATOM 685 N N . LEU A 1 88 ? 24.434 -19.166 -1.670 1.00 92.69 88 LEU A N 1
ATOM 686 C CA . LEU A 1 88 ? 24.662 -19.622 -3.039 1.00 92.69 88 LEU A CA 1
ATOM 687 C C . LEU A 1 88 ? 25.754 -18.791 -3.724 1.00 92.69 88 LEU A C 1
ATOM 689 O O . LEU A 1 88 ? 26.690 -19.359 -4.283 1.00 92.69 88 LEU A O 1
ATOM 693 N N . TYR A 1 89 ? 25.671 -17.462 -3.625 1.00 91.44 89 TYR A N 1
ATOM 694 C CA . TYR A 1 89 ? 26.660 -16.546 -4.193 1.00 91.44 89 TYR A CA 1
ATOM 695 C C . TYR A 1 89 ? 28.078 -16.824 -3.672 1.00 91.44 89 TYR A C 1
ATOM 697 O O . TYR A 1 89 ? 29.012 -16.959 -4.462 1.00 91.44 89 TYR A O 1
ATOM 705 N N . LEU A 1 90 ? 28.237 -16.983 -2.355 1.00 90.75 90 LEU A N 1
ATOM 706 C CA . LEU A 1 90 ? 29.534 -17.292 -1.745 1.00 90.75 90 LEU A CA 1
ATOM 707 C C . LEU A 1 90 ? 30.076 -18.657 -2.195 1.00 90.75 90 LEU A C 1
ATOM 709 O O . LEU A 1 90 ? 31.271 -18.787 -2.447 1.00 90.75 90 LEU A O 1
ATOM 713 N N . SER A 1 91 ? 29.212 -19.666 -2.340 1.00 88.94 91 SER A N 1
ATOM 714 C CA . SER A 1 91 ? 29.622 -20.992 -2.821 1.00 88.94 91 SER A CA 1
ATOM 715 C C . SER A 1 91 ? 30.149 -20.964 -4.256 1.00 88.94 91 SER A C 1
ATOM 717 O O . SER A 1 91 ? 31.074 -21.709 -4.567 1.00 88.94 91 SER A O 1
ATOM 719 N N . VAL A 1 92 ? 29.560 -20.141 -5.127 1.00 86.88 92 VAL A N 1
ATOM 720 C CA . VAL A 1 92 ? 30.020 -19.976 -6.515 1.00 86.88 92 VAL A CA 1
ATOM 721 C C . VAL A 1 92 ? 31.320 -19.174 -6.559 1.00 86.88 92 VAL A C 1
ATOM 723 O O . VAL A 1 92 ? 32.238 -19.550 -7.279 1.00 86.88 92 VAL A O 1
ATOM 726 N N . ALA A 1 93 ? 31.435 -18.114 -5.754 1.00 79.88 93 ALA A N 1
ATOM 727 C CA . ALA A 1 93 ? 32.630 -17.272 -5.701 1.00 79.88 93 ALA A CA 1
ATOM 728 C C . ALA A 1 93 ? 33.884 -18.015 -5.207 1.00 79.88 93 ALA A C 1
ATOM 730 O O . ALA A 1 93 ? 34.981 -17.682 -5.627 1.00 79.88 93 ALA A O 1
ATOM 731 N N . HIS A 1 94 ? 33.735 -19.023 -4.342 1.00 72.69 94 HIS A N 1
ATOM 732 C CA . HIS A 1 94 ? 34.847 -19.881 -3.914 1.00 72.69 94 HIS A CA 1
ATOM 733 C C . HIS A 1 94 ? 35.278 -20.926 -4.959 1.00 72.69 94 HIS A C 1
ATOM 735 O O . HIS A 1 94 ? 36.330 -21.538 -4.791 1.00 72.69 94 HIS A O 1
ATOM 741 N N . PHE A 1 95 ? 34.458 -21.180 -5.983 1.00 67.06 95 PHE A N 1
ATOM 742 C CA . PHE A 1 95 ? 34.718 -22.188 -7.018 1.00 67.06 95 PHE A CA 1
ATOM 743 C C . PHE A 1 95 ? 35.404 -21.606 -8.270 1.00 67.06 95 PHE A C 1
ATOM 745 O O . PHE A 1 95 ? 35.830 -22.374 -9.133 1.00 67.06 95 PHE A O 1
ATOM 752 N N . LEU A 1 96 ? 35.480 -20.273 -8.372 1.00 60.22 96 LEU A N 1
ATOM 753 C CA . LEU A 1 96 ? 36.155 -19.503 -9.424 1.00 60.22 96 LEU A CA 1
ATOM 754 C C . LEU A 1 96 ? 37.513 -18.997 -8.928 1.00 60.22 96 LEU A C 1
ATOM 756 O O . LEU A 1 96 ? 38.449 -18.969 -9.757 1.00 60.22 96 LEU A O 1
#

pLDDT: mean 88.69, std 7.75, range [60.22, 97.25]

Foldseek 3Di:
DVVCCVPPVVNVVCCVVVVVVCCVVPNPCVCVVVVVVVVCVVVVVVVVCVVCVPVCVVVVVVVVVVVVVVVVVVVVVVVVVVVVVVVVVVVVVVVD

Organism: NCBI:txid1978163

Radius of gyration: 20.4 Å; chains: 1; bounding box: 54×32×43 Å

Secondary structure (DSSP, 8-state):
-HHHHHH-HHHHHHIIIIIHHHHHHH-TTHHHHHHHHHHHHHHHHHHHHHHTTTTSHHHHHHHHHHHHHHHHHHHHHHHHHHHHHHHHHHHHHTT-

Sequence (96 aa):
GLSIGLTNPLQIGWWLAVGITLVSLFGYYFALGFFSGILSWVLSFSYVASLFRFRLLGVFRAVCLASAAVLLAFTGFFLYELLGLIRLYLSVAHFL